Protein AF-A0AAV5VQM3-F1 (afdb_monomer_lite)

pLDDT: mean 81.21, std 17.83, range [34.56, 97.38]

Foldseek 3Di:
DQLAPDDDDDDDQPFPDDPVLNVLQVVCVLVVDDFQFPVNPLPPPQDDPRHGPGSNVSNVSCVVRQRDDPDDNPPPPDPPVPVVVPPPPDDDDPDDDDDPPPPDQTLVNLLVVLVVVLVVVLVVQLVVLCVVVVPWDWDDDDPDTDTDDDPVCPVVSVVSNVVSVVVSCCRSCVVVVVD

Structure (mmCIF, N/CA/C/O backbone):
data_AF-A0AAV5VQM3-F1
#
_entry.id   AF-A0AAV5VQM3-F1
#
loop_
_atom_site.group_PDB
_atom_site.id
_atom_site.type_symbol
_atom_site.label_atom_id
_atom_site.label_alt_id
_atom_site.label_comp_id
_atom_site.label_asym_id
_atom_site.label_entity_id
_atom_site.label_seq_id
_atom_site.pdbx_PDB_ins_code
_atom_site.Cartn_x
_atom_site.Cartn_y
_atom_site.Cartn_z
_atom_site.occupancy
_atom_site.B_iso_or_equiv
_atom_site.auth_seq_id
_atom_site.auth_comp_id
_atom_site.auth_asym_id
_atom_site.auth_atom_id
_atom_site.pdbx_PDB_model_num
ATOM 1 N N . CYS A 1 1 ? 3.245 3.510 22.293 1.00 89.50 1 CYS A N 1
ATOM 2 C CA . CYS A 1 1 ? 2.036 2.658 22.160 1.00 89.50 1 CYS A CA 1
ATOM 3 C C . CYS A 1 1 ? 0.939 3.438 21.445 1.00 89.50 1 CYS A C 1
ATOM 5 O O . CYS A 1 1 ? 0.428 4.386 22.026 1.00 89.50 1 CYS A O 1
ATOM 7 N N . LEU A 1 2 ? 0.522 3.025 20.248 1.00 90.88 2 LEU A N 1
ATOM 8 C CA . LEU A 1 2 ? -0.464 3.742 19.422 1.00 90.88 2 LEU A CA 1
ATOM 9 C C . LEU A 1 2 ? -1.860 3.855 20.066 1.00 90.88 2 LEU A C 1
ATOM 11 O O . LEU A 1 2 ? -2.647 4.738 19.737 1.00 90.88 2 LEU A O 1
ATOM 15 N N . VAL A 1 3 ? -2.182 2.991 21.034 1.00 90.38 3 VAL A N 1
ATOM 16 C CA . VAL A 1 3 ? -3.479 3.028 21.731 1.00 90.38 3 VAL A CA 1
ATOM 17 C C . VAL A 1 3 ? -3.446 3.981 22.932 1.00 90.38 3 VAL A C 1
ATOM 19 O O . VAL A 1 3 ? -4.371 4.769 23.120 1.00 90.38 3 VAL A O 1
ATOM 22 N N . CYS A 1 4 ? -2.405 3.903 23.767 1.00 88.19 4 CYS A N 1
ATOM 23 C CA . CYS A 1 4 ? -2.372 4.532 25.098 1.00 88.19 4 CYS A CA 1
ATOM 24 C C . CYS A 1 4 ? -1.208 5.491 25.340 1.00 88.19 4 CYS A C 1
ATOM 26 O O . CYS A 1 4 ? -1.007 5.913 26.470 1.0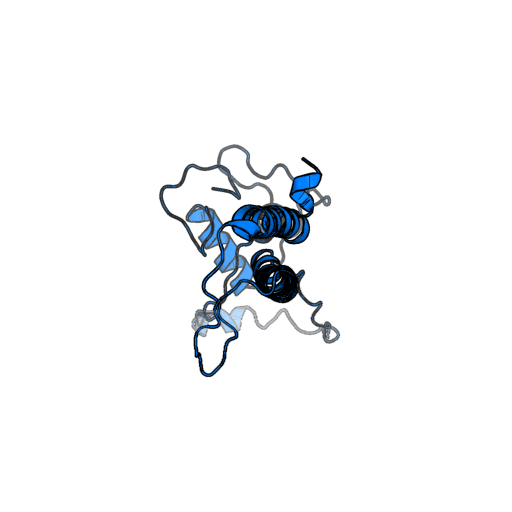0 88.19 4 CYS A O 1
ATOM 28 N N . SER A 1 5 ? -0.398 5.753 24.319 1.00 88.25 5 SER A N 1
ATOM 29 C CA . SER A 1 5 ? 0.763 6.649 24.354 1.00 88.25 5 SER A CA 1
ATOM 30 C C . SER A 1 5 ? 1.883 6.272 25.335 1.00 88.25 5 SER A C 1
ATOM 32 O O . SER A 1 5 ? 2.929 6.902 25.317 1.00 88.25 5 SER A O 1
ATOM 34 N N . THR A 1 6 ? 1.745 5.199 26.124 1.00 87.50 6 THR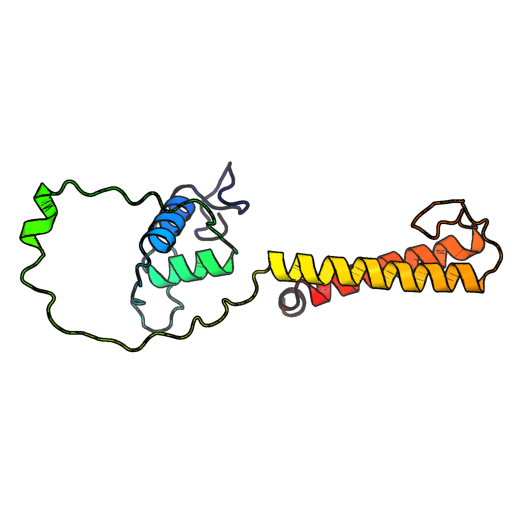 A N 1
ATOM 35 C CA . THR A 1 6 ? 2.836 4.668 26.960 1.00 87.50 6 THR A CA 1
ATOM 36 C C . THR A 1 6 ? 4.054 4.312 26.092 1.00 87.50 6 THR A C 1
ATOM 38 O O . THR A 1 6 ? 3.855 3.700 25.027 1.00 87.50 6 THR A O 1
ATOM 41 N N . PRO A 1 7 ? 5.285 4.646 26.527 1.00 90.06 7 PRO A N 1
ATOM 42 C CA . PRO A 1 7 ? 6.508 4.244 25.838 1.00 90.06 7 PRO A CA 1
ATOM 43 C C . PRO A 1 7 ? 6.601 2.717 25.743 1.00 90.06 7 PRO A C 1
ATOM 45 O O . PRO A 1 7 ? 6.111 1.989 26.610 1.00 90.06 7 PRO A O 1
ATOM 48 N N . ILE A 1 8 ? 7.170 2.225 24.646 1.00 91.94 8 ILE A N 1
ATOM 49 C CA . ILE A 1 8 ? 7.320 0.794 24.369 1.00 91.94 8 ILE A CA 1
ATOM 50 C C . ILE A 1 8 ? 8.713 0.521 23.813 1.00 91.94 8 ILE A C 1
ATOM 52 O O . ILE A 1 8 ? 9.275 1.359 23.120 1.00 91.94 8 ILE A O 1
ATOM 56 N N . THR A 1 9 ? 9.230 -0.668 24.101 1.00 90.31 9 THR A N 1
ATOM 57 C CA . THR A 1 9 ? 10.484 -1.200 23.543 1.00 90.31 9 THR A CA 1
ATOM 58 C C . THR A 1 9 ? 10.246 -2.397 22.624 1.00 90.31 9 THR A C 1
ATOM 60 O O . THR A 1 9 ? 11.146 -2.831 21.919 1.00 90.31 9 THR A O 1
ATOM 63 N N . THR A 1 10 ? 9.035 -2.961 22.648 1.00 91.50 10 THR A N 1
ATOM 64 C CA . THR A 1 10 ? 8.650 -4.159 21.896 1.00 91.50 10 THR A CA 1
ATOM 65 C C . THR A 1 10 ? 7.264 -3.982 21.292 1.00 91.50 10 THR A C 1
ATOM 67 O O . THR A 1 10 ? 6.401 -3.309 21.867 1.00 91.50 10 THR A O 1
ATOM 70 N N . THR A 1 11 ? 7.053 -4.601 20.132 1.00 90.50 11 THR A N 1
ATOM 71 C CA . THR A 1 11 ? 5.786 -4.573 19.397 1.00 90.50 11 THR A CA 1
ATOM 72 C C . THR A 1 11 ? 4.947 -5.818 19.698 1.00 90.50 11 THR A C 1
ATOM 74 O O . THR A 1 11 ? 5.448 -6.865 20.123 1.00 90.50 11 THR A O 1
ATOM 77 N N . HIS A 1 12 ? 3.630 -5.719 19.509 1.00 90.44 12 HIS A N 1
ATOM 78 C CA . HIS A 1 12 ? 2.701 -6.828 19.720 1.00 90.44 12 HIS A CA 1
ATOM 79 C C . HIS A 1 12 ? 1.656 -6.869 18.607 1.00 90.44 12 HIS A C 1
ATOM 81 O O . HIS A 1 12 ? 1.062 -5.847 18.275 1.00 90.44 12 HIS A O 1
ATOM 87 N N . PHE A 1 13 ? 1.400 -8.069 18.074 1.00 87.44 13 PHE A N 1
ATOM 88 C CA . PHE A 1 13 ? 0.514 -8.280 16.917 1.00 87.44 13 PHE A CA 1
ATOM 89 C C . PHE A 1 13 ? 0.920 -7.449 15.689 1.00 87.44 13 PHE A C 1
ATOM 91 O O . PHE A 1 13 ? 0.063 -6.927 14.990 1.00 87.44 13 PHE A O 1
ATOM 98 N N . GLY A 1 14 ? 2.229 -7.278 15.468 1.00 85.56 14 GLY A N 1
ATOM 99 C CA . GLY A 1 14 ? 2.757 -6.483 14.354 1.00 85.56 14 GLY A CA 1
ATOM 100 C C . GLY A 1 14 ? 2.565 -4.970 14.493 1.00 85.56 14 GLY A C 1
ATOM 101 O O . GLY A 1 14 ? 2.969 -4.241 13.600 1.00 85.56 14 GLY A O 1
ATOM 102 N N . MET A 1 15 ? 1.991 -4.494 15.604 1.00 90.88 15 MET A N 1
ATOM 103 C CA . MET A 1 15 ? 1.719 -3.077 15.840 1.00 90.88 15 MET A CA 1
ATOM 104 C C . MET A 1 15 ? 2.434 -2.570 17.096 1.00 90.88 15 MET A C 1
ATOM 106 O O . MET A 1 15 ? 2.609 -3.301 18.081 1.00 90.88 15 MET A O 1
ATOM 110 N N . ASP A 1 16 ? 2.760 -1.278 17.098 1.00 93.56 16 ASP A N 1
ATOM 111 C CA . ASP A 1 16 ? 3.385 -0.551 18.207 1.00 93.56 16 ASP A CA 1
ATOM 112 C C . ASP A 1 16 ? 2.442 -0.404 19.409 1.00 93.56 16 ASP A C 1
ATOM 114 O O . ASP A 1 16 ? 1.917 0.668 19.732 1.00 93.56 16 ASP A O 1
ATOM 118 N N . THR A 1 17 ? 2.210 -1.502 20.125 1.00 92.44 17 THR A N 1
ATOM 119 C CA . THR A 1 17 ? 1.320 -1.549 21.284 1.00 92.44 17 THR A CA 1
ATOM 120 C C . THR A 1 17 ? 1.988 -2.117 22.519 1.00 92.44 17 THR A C 1
ATOM 122 O O . THR A 1 17 ? 2.754 -3.067 22.461 1.00 92.44 17 THR A O 1
ATOM 125 N N . CYS A 1 18 ? 1.668 -1.539 23.679 1.00 92.88 18 CYS A N 1
ATOM 126 C CA . CYS A 1 18 ? 2.183 -2.026 24.952 1.00 92.88 18 CYS A CA 1
ATOM 127 C C . CYS A 1 18 ? 1.512 -3.346 25.356 1.00 92.88 18 CYS A C 1
ATOM 129 O O . CYS A 1 18 ? 0.363 -3.628 24.986 1.00 92.88 18 CYS A O 1
ATOM 131 N N . ARG A 1 19 ? 2.183 -4.108 26.227 1.00 92.81 19 ARG A N 1
ATOM 132 C CA . ARG A 1 19 ? 1.704 -5.394 26.765 1.00 92.81 19 ARG A CA 1
ATOM 133 C C . ARG A 1 19 ? 0.295 -5.334 27.360 1.00 92.81 19 ARG A C 1
ATOM 135 O O . ARG A 1 19 ? -0.479 -6.290 27.260 1.00 92.81 19 ARG A O 1
ATOM 142 N N . ALA A 1 20 ? -0.069 -4.209 27.975 1.00 91.88 20 ALA A N 1
ATOM 143 C CA . ALA A 1 20 ? -1.393 -4.026 28.557 1.00 91.88 20 ALA A CA 1
ATOM 144 C C . ALA A 1 20 ? -2.490 -3.916 27.485 1.00 91.88 20 ALA A C 1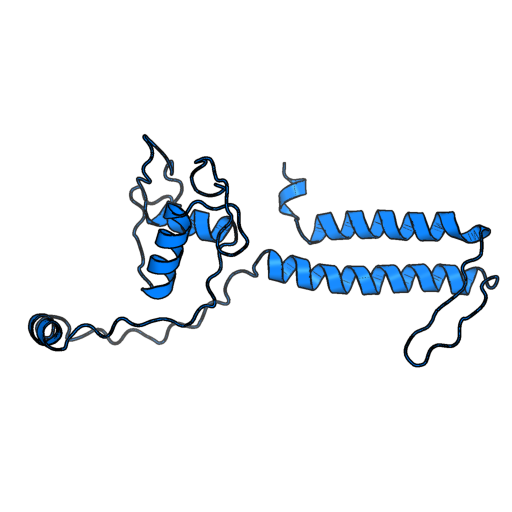
ATOM 146 O O . ALA A 1 20 ? -3.568 -4.493 27.649 1.00 91.88 20 ALA A O 1
ATOM 147 N N . CYS A 1 21 ? -2.234 -3.186 26.394 1.00 92.06 21 CYS A N 1
ATOM 148 C CA . CYS A 1 21 ? -3.185 -3.023 25.294 1.00 92.06 21 CYS A CA 1
ATOM 149 C C . CYS A 1 21 ? -3.309 -4.302 24.466 1.00 92.06 21 CYS A C 1
ATOM 151 O O . CYS A 1 21 ? -4.434 -4.718 24.196 1.00 92.06 21 CYS A O 1
ATOM 153 N N . SER A 1 22 ? -2.199 -4.986 24.182 1.00 92.75 22 SER A N 1
ATOM 154 C CA . SER A 1 22 ? -2.222 -6.281 23.493 1.00 92.75 22 SER A CA 1
ATOM 155 C C . SER A 1 22 ? -3.008 -7.335 24.290 1.00 92.75 22 SER A C 1
ATOM 157 O O . SER A 1 22 ? -3.920 -7.982 23.772 1.00 92.75 22 SER A O 1
ATOM 159 N N . SER A 1 23 ? -2.761 -7.437 25.599 1.00 93.00 23 SER A N 1
ATOM 160 C CA . SER A 1 23 ? -3.483 -8.364 26.484 1.00 93.00 23 SER A CA 1
ATOM 161 C C . SER A 1 23 ? -4.966 -8.013 26.641 1.00 93.00 23 SER A C 1
ATOM 163 O O . SER A 1 23 ? -5.809 -8.896 26.828 1.00 93.00 23 SER A O 1
ATOM 165 N N . PHE A 1 24 ? -5.313 -6.724 26.625 1.00 93.50 24 PHE A N 1
ATOM 166 C CA . PHE A 1 24 ? -6.704 -6.270 26.629 1.00 93.50 24 PHE A CA 1
ATOM 167 C C . PHE A 1 24 ? -7.420 -6.633 25.321 1.00 93.50 24 PHE A C 1
ATOM 169 O O . PHE A 1 24 ? -8.520 -7.190 25.368 1.00 93.50 24 PHE A O 1
ATOM 176 N N . PHE A 1 25 ? -6.785 -6.363 24.178 1.00 93.50 25 PHE A N 1
ATOM 177 C CA . PHE A 1 25 ? -7.324 -6.655 22.855 1.00 93.50 25 PHE A CA 1
ATOM 178 C C . PHE A 1 25 ? -7.579 -8.151 22.680 1.00 93.50 25 PHE A C 1
ATOM 180 O O . PHE A 1 25 ? -8.720 -8.541 22.441 1.00 93.50 25 PHE A O 1
ATOM 187 N N . LYS A 1 26 ? -6.563 -8.990 22.936 1.00 92.12 26 LYS A N 1
ATOM 188 C CA . LYS A 1 26 ? -6.675 -10.454 22.862 1.00 92.12 26 LYS A CA 1
ATOM 189 C C . LYS A 1 26 ? -7.854 -10.965 23.684 1.00 92.12 26 LYS A C 1
ATOM 191 O O . LYS A 1 26 ? -8.720 -11.642 23.152 1.00 92.12 26 LYS A O 1
ATOM 196 N N . ARG A 1 27 ? -7.952 -10.583 24.965 1.00 91.19 27 ARG A N 1
ATOM 197 C CA . ARG A 1 27 ? -9.071 -11.004 25.831 1.00 91.19 27 ARG A CA 1
ATOM 198 C C . ARG A 1 27 ? -10.427 -10.585 25.274 1.00 91.19 27 ARG A C 1
ATOM 200 O O . ARG A 1 27 ? -11.358 -11.384 25.317 1.00 91.19 27 ARG A O 1
ATOM 207 N N . THR A 1 28 ? -10.547 -9.361 24.771 1.00 92.12 28 THR A N 1
ATOM 208 C CA . THR A 1 28 ? -11.813 -8.836 24.240 1.00 92.12 28 THR A CA 1
ATOM 209 C C . THR A 1 28 ? -12.223 -9.561 22.959 1.00 92.12 28 THR A C 1
ATOM 211 O O . THR A 1 28 ? -13.361 -10.011 22.873 1.00 92.12 28 THR A O 1
ATOM 214 N N . ARG A 1 29 ? -11.283 -9.778 22.028 1.00 89.81 29 ARG A N 1
ATOM 215 C CA . ARG A 1 29 ? -11.500 -10.550 20.793 1.00 89.81 29 ARG A CA 1
ATOM 216 C C . ARG A 1 29 ? -11.856 -12.007 21.083 1.00 89.81 29 ARG A C 1
ATOM 218 O O . ARG A 1 29 ? -12.856 -12.491 20.575 1.00 89.81 29 ARG A O 1
ATOM 225 N N . THR A 1 30 ? -11.084 -12.682 21.937 1.00 86.31 30 THR A N 1
ATOM 226 C CA . THR A 1 30 ? -11.318 -14.084 22.319 1.00 86.31 30 THR A CA 1
ATOM 227 C C . THR A 1 30 ? -12.661 -14.258 23.022 1.00 86.31 30 THR A C 1
ATOM 229 O O . THR A 1 30 ? -13.357 -15.225 22.771 1.00 86.31 30 THR A O 1
ATOM 232 N N . THR A 1 31 ? -13.050 -13.354 23.922 1.00 85.81 31 THR A N 1
ATOM 233 C CA . THR A 1 31 ? -14.305 -13.524 24.678 1.00 85.81 31 THR A CA 1
ATOM 234 C C . THR A 1 31 ? -15.542 -12.992 23.959 1.00 85.81 31 THR A C 1
ATOM 236 O O . THR A 1 31 ? -16.639 -13.209 24.462 1.00 85.81 31 THR A O 1
ATOM 239 N N . GLY A 1 32 ? -15.389 -12.263 22.848 1.00 84.12 32 GLY A N 1
ATOM 240 C CA . GLY A 1 32 ? -16.502 -11.587 22.173 1.00 84.12 32 GLY A CA 1
ATOM 241 C C . GLY A 1 32 ? -17.211 -10.546 23.049 1.00 84.12 32 GLY A C 1
ATOM 242 O O . GLY A 1 32 ? -18.371 -10.222 22.814 1.00 84.12 32 GLY A O 1
ATOM 243 N N . ARG A 1 33 ? -16.553 -10.038 24.102 1.00 85.69 33 ARG A N 1
ATOM 244 C CA . ARG A 1 33 ? -17.190 -9.127 25.062 1.00 85.69 33 ARG A CA 1
ATOM 2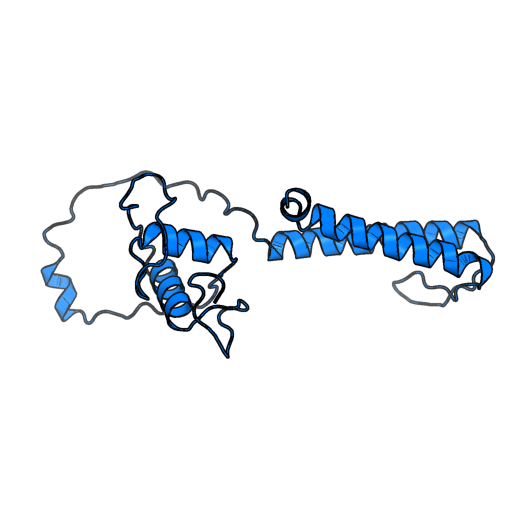45 C C . ARG A 1 33 ? -17.504 -7.784 24.419 1.00 85.69 33 ARG A C 1
ATOM 247 O O . ARG A 1 33 ? -16.600 -7.064 23.998 1.00 85.69 33 ARG A O 1
ATOM 254 N N . HIS A 1 34 ? -18.774 -7.403 24.465 1.00 87.81 34 HIS A N 1
ATOM 255 C CA . HIS A 1 34 ? -19.218 -6.060 24.126 1.00 87.81 34 HIS A CA 1
ATOM 256 C C . HIS A 1 34 ? -19.178 -5.163 25.363 1.00 87.81 34 HIS A C 1
ATOM 258 O O . HIS A 1 34 ? -19.771 -5.472 26.394 1.00 87.81 34 HIS A O 1
ATOM 264 N N . TYR A 1 35 ? -18.462 -4.044 25.263 1.00 89.44 35 TYR A N 1
ATOM 265 C CA . TYR A 1 35 ? -18.454 -3.021 26.304 1.00 89.44 35 TYR A CA 1
ATOM 266 C C . TYR A 1 35 ? -19.384 -1.871 25.900 1.00 89.44 35 TYR A C 1
ATOM 268 O O . TYR A 1 35 ? -19.261 -1.385 24.768 1.00 89.44 35 TYR A O 1
ATOM 276 N N . PRO A 1 36 ? -20.275 -1.404 26.791 1.00 87.56 36 PRO A N 1
ATOM 277 C CA . PRO A 1 36 ? -20.976 -0.146 26.583 1.00 87.56 36 PRO A CA 1
ATOM 278 C C . PRO A 1 36 ? -19.991 1.026 26.693 1.00 87.56 36 PRO A C 1
ATOM 280 O O . PRO A 1 36 ? -19.013 0.977 27.449 1.00 87.56 36 PRO A O 1
ATOM 283 N N . CYS A 1 37 ? -20.227 2.074 25.904 1.00 88.06 37 CYS A N 1
ATOM 284 C CA . CYS A 1 37 ? -19.510 3.333 26.066 1.00 88.06 37 CYS A CA 1
ATOM 285 C C . CYS A 1 37 ? -20.051 4.058 27.304 1.00 88.06 37 CYS A C 1
ATOM 287 O O . CYS A 1 37 ? -21.261 4.110 27.487 1.00 88.06 37 CYS A O 1
ATOM 289 N N . ARG A 1 38 ? -19.173 4.624 28.141 1.00 79.75 38 ARG A N 1
ATOM 290 C CA . ARG A 1 38 ? -19.603 5.344 29.353 1.00 79.75 38 ARG A CA 1
ATOM 291 C C . ARG A 1 38 ? -20.323 6.660 29.054 1.00 79.75 38 ARG A C 1
ATOM 293 O O . ARG A 1 38 ? -21.202 7.024 29.813 1.00 79.75 38 ARG A O 1
ATOM 300 N N . GLN A 1 39 ? -19.933 7.352 27.983 1.00 79.56 39 GLN A N 1
ATOM 301 C CA . GLN A 1 39 ? -20.510 8.644 27.583 1.00 79.56 39 GLN A CA 1
ATOM 302 C C . GLN A 1 39 ? -21.499 8.527 26.413 1.00 79.56 39 GLN A C 1
ATOM 304 O O . GLN A 1 39 ? -22.012 9.532 25.964 1.00 79.56 39 GLN A O 1
ATOM 309 N N . GLY A 1 40 ? -21.750 7.325 25.883 1.00 77.94 40 GLY A N 1
ATOM 310 C CA . GLY A 1 40 ? -22.625 7.131 24.715 1.00 77.94 40 GLY A CA 1
ATOM 311 C C . GLY A 1 40 ? -21.963 7.440 23.365 1.00 77.94 40 GLY A C 1
ATOM 312 O O . GLY A 1 40 ? -22.050 6.616 22.456 1.00 77.94 40 GLY A O 1
ATOM 313 N N . ASP A 1 41 ? -21.177 8.513 23.272 1.00 80.75 41 ASP A N 1
ATOM 314 C CA . ASP A 1 41 ? -20.719 9.082 21.987 1.00 80.75 41 ASP A CA 1
ATOM 315 C C . ASP A 1 41 ? -19.496 8.394 21.365 1.00 80.75 41 ASP A C 1
ATOM 317 O O . ASP A 1 41 ? -18.999 8.784 20.314 1.00 80.75 41 ASP A O 1
ATOM 321 N N . ARG A 1 42 ? -18.960 7.355 22.019 1.00 80.62 42 ARG A N 1
ATOM 322 C CA . ARG A 1 42 ? -17.752 6.611 21.593 1.00 80.62 42 ARG A CA 1
ATOM 323 C C . ARG A 1 42 ? -16.473 7.454 21.457 1.00 80.62 42 ARG A C 1
ATOM 325 O O . ARG A 1 42 ? -15.450 6.906 21.056 1.00 80.62 42 ARG A O 1
ATOM 332 N N . GLN A 1 43 ? -16.479 8.703 21.910 1.00 78.62 43 GLN A N 1
ATOM 333 C CA . GLN A 1 43 ? -15.336 9.623 21.877 1.00 78.62 43 GLN A CA 1
ATOM 334 C C . GLN A 1 43 ? -14.737 9.905 23.267 1.00 78.62 43 GLN A C 1
ATOM 336 O O . GLN A 1 43 ? -14.126 10.945 23.494 1.00 78.62 43 GLN A O 1
ATOM 341 N N . CYS A 1 44 ? -14.882 8.982 24.227 1.00 80.81 44 CYS A N 1
ATOM 342 C CA . CYS A 1 44 ? -14.330 9.193 25.566 1.00 80.81 44 CYS A CA 1
ATOM 343 C C . CYS A 1 44 ? -12.826 9.467 25.519 1.00 80.81 44 CYS A C 1
ATOM 345 O O . CYS A 1 44 ? -12.086 8.689 24.912 1.00 80.81 44 CYS A O 1
ATOM 347 N N . VAL A 1 45 ? -12.367 10.481 26.262 1.00 70.75 45 VAL A N 1
ATOM 348 C CA . VAL A 1 45 ? -10.938 10.746 26.483 1.00 70.75 45 VAL A CA 1
ATOM 349 C C . VAL A 1 45 ? -10.298 9.480 27.048 1.00 70.75 45 VAL A C 1
ATOM 351 O O . VAL A 1 45 ? -10.552 9.056 28.178 1.00 70.75 45 VAL A O 1
ATOM 354 N N . THR A 1 46 ? -9.547 8.795 26.188 1.00 67.56 46 THR A N 1
ATOM 355 C CA . THR A 1 46 ? -9.235 7.382 26.414 1.00 67.56 46 THR A CA 1
ATOM 356 C C . THR A 1 46 ? -8.203 7.148 27.509 1.00 67.56 46 THR A C 1
ATOM 358 O O . THR A 1 46 ? -8.149 6.038 28.026 1.00 67.56 46 THR A O 1
ATOM 361 N N . PHE A 1 47 ? -7.417 8.153 27.896 1.00 66.94 47 PHE A N 1
ATOM 362 C CA . PHE A 1 47 ? -6.281 7.982 28.795 1.00 66.94 47 PHE A CA 1
ATOM 363 C C . PHE A 1 47 ? -6.183 9.165 29.767 1.00 66.94 47 PHE A C 1
ATOM 365 O O . PHE A 1 47 ? -5.868 10.276 29.357 1.00 66.94 47 PHE A O 1
ATOM 372 N N . LYS A 1 48 ? -6.479 8.915 31.046 1.00 61.91 48 LYS A N 1
ATOM 373 C CA . LYS A 1 48 ? -6.183 9.802 32.184 1.00 61.91 48 LYS A CA 1
ATOM 374 C C . LYS A 1 48 ? -5.444 8.969 33.231 1.00 61.91 48 LYS A C 1
ATOM 376 O O . LYS A 1 48 ? -5.798 7.805 33.431 1.00 61.91 48 LYS A O 1
ATOM 381 N N . ASP A 1 49 ? -4.400 9.525 33.837 1.00 63.84 49 ASP A N 1
ATOM 382 C CA . ASP A 1 49 ? -3.668 8.931 34.971 1.00 63.84 49 ASP A CA 1
ATOM 383 C C . ASP A 1 49 ? -3.228 7.469 34.757 1.00 63.84 49 ASP A C 1
ATOM 385 O O . ASP A 1 49 ? -3.366 6.602 35.623 1.00 63.84 49 ASP A O 1
ATOM 389 N N . GLY A 1 50 ? -2.758 7.140 33.549 1.00 60.53 50 GLY A N 1
ATOM 390 C CA . GLY A 1 50 ? -2.280 5.790 33.237 1.00 60.53 50 GLY A CA 1
ATOM 391 C C . GLY A 1 50 ? -3.377 4.734 33.045 1.00 60.53 50 GLY A C 1
ATOM 392 O O . GLY A 1 50 ? -3.063 3.553 32.863 1.00 60.53 50 GLY A O 1
ATOM 393 N N . LYS A 1 51 ? -4.667 5.107 33.069 1.00 63.31 51 LYS A N 1
ATOM 394 C CA . LYS A 1 51 ? -5.795 4.168 32.977 1.00 63.31 51 LYS A CA 1
ATOM 395 C C . LYS A 1 51 ? -6.777 4.545 31.871 1.00 63.31 51 LYS A C 1
ATOM 397 O O . LYS A 1 51 ? -7.116 5.701 31.639 1.00 63.31 51 LYS A O 1
ATOM 402 N N . PHE A 1 52 ? -7.291 3.509 31.207 1.00 68.44 52 PHE A N 1
ATOM 403 C CA . PHE A 1 52 ? -8.413 3.670 30.289 1.00 68.44 52 PHE A CA 1
ATOM 404 C C . PHE A 1 52 ? -9.725 3.732 31.051 1.00 68.44 52 PHE A C 1
ATOM 406 O O . PHE A 1 52 ? -10.134 2.739 31.659 1.00 68.44 52 PHE A O 1
ATOM 413 N N . MET A 1 53 ? -10.419 4.860 30.935 1.00 77.19 53 MET A N 1
ATOM 414 C CA . MET A 1 53 ? -11.729 5.049 31.555 1.00 77.19 53 MET A CA 1
ATOM 415 C C . MET A 1 53 ? -12.834 4.301 30.804 1.00 77.19 53 MET A C 1
ATOM 417 O O . MET A 1 53 ? -13.739 3.748 31.421 1.00 77.19 53 MET A O 1
ATOM 421 N N . CYS A 1 54 ? -12.746 4.201 29.476 1.00 88.50 54 CYS A N 1
ATOM 422 C CA . CYS A 1 54 ? -13.764 3.542 28.662 1.00 88.50 54 CYS A CA 1
ATOM 423 C C . CYS A 1 54 ? -13.201 2.306 27.949 1.00 88.50 54 CYS A C 1
ATOM 425 O O . CYS A 1 54 ? -12.382 2.413 27.035 1.00 88.50 54 CYS A O 1
ATOM 427 N N . ARG A 1 55 ? -13.673 1.111 28.340 1.00 90.38 55 ARG A N 1
ATOM 428 C CA . ARG A 1 55 ? -13.275 -0.155 27.694 1.00 90.38 55 ARG A CA 1
ATOM 429 C C . ARG A 1 55 ? -13.734 -0.227 26.240 1.00 90.38 55 ARG A C 1
ATOM 431 O O . ARG A 1 55 ? -13.025 -0.811 25.428 1.00 90.38 55 ARG A O 1
ATOM 438 N N . ARG A 1 56 ? -14.879 0.383 25.911 1.00 91.50 56 ARG A N 1
ATOM 439 C CA . ARG A 1 56 ? -15.378 0.435 24.535 1.00 91.50 56 ARG A CA 1
ATOM 440 C C . ARG A 1 56 ? -14.449 1.246 23.639 1.00 91.50 56 ARG A C 1
ATOM 442 O O . ARG A 1 56 ? -13.884 0.681 22.715 1.00 91.50 56 ARG A O 1
ATOM 449 N N . CYS A 1 57 ? -14.190 2.503 23.993 1.00 89.56 57 CYS A N 1
ATOM 450 C CA . CYS A 1 57 ? -13.293 3.375 23.231 1.00 89.56 57 CYS A CA 1
ATOM 451 C C . CYS A 1 57 ? -11.861 2.825 23.169 1.00 89.56 57 CYS A C 1
ATOM 453 O O . CYS A 1 57 ? -11.206 2.938 22.140 1.00 89.56 57 CYS A O 1
ATOM 455 N N . ARG A 1 58 ? -11.379 2.158 24.232 1.00 92.06 58 ARG A N 1
ATOM 456 C CA . ARG A 1 58 ? -10.094 1.443 24.186 1.00 92.06 58 ARG A CA 1
ATOM 457 C C . ARG A 1 58 ? -10.081 0.363 23.106 1.00 92.06 58 ARG A C 1
ATOM 459 O O . ARG A 1 58 ? -9.098 0.248 22.385 1.00 92.06 58 ARG A O 1
ATOM 466 N N . PHE A 1 59 ? -11.135 -0.450 23.032 1.00 92.06 59 PHE A N 1
ATOM 467 C CA . PHE A 1 59 ? -11.227 -1.529 22.052 1.00 92.06 59 PHE A CA 1
ATOM 468 C C . PHE A 1 59 ? -11.393 -0.993 20.632 1.00 92.06 59 PHE A C 1
ATOM 470 O O . PHE A 1 59 ? -10.685 -1.448 19.740 1.00 92.06 59 PHE A O 1
ATOM 477 N N . ASP A 1 60 ? -12.240 0.017 20.447 1.00 91.00 60 ASP A N 1
ATOM 478 C CA . ASP A 1 60 ? -12.417 0.684 19.158 1.00 91.00 60 ASP A CA 1
ATOM 479 C C . ASP A 1 60 ? -11.086 1.297 18.681 1.00 91.00 60 ASP A C 1
ATOM 481 O O . ASP A 1 60 ? -10.708 1.120 17.528 1.00 91.00 60 ASP A O 1
ATOM 485 N N . LYS A 1 61 ? -10.294 1.896 19.583 1.00 91.00 61 LYS A N 1
ATOM 486 C CA . LYS A 1 61 ? -8.950 2.394 19.258 1.00 91.00 61 LYS A CA 1
ATOM 487 C C . LYS A 1 61 ? -7.962 1.274 18.924 1.00 91.00 61 LYS A C 1
ATOM 489 O O . LYS A 1 61 ? -7.155 1.449 18.023 1.00 91.00 61 LYS A O 1
ATOM 494 N N . CYS A 1 62 ? -8.025 0.119 19.598 1.00 91.81 62 CYS A N 1
ATOM 495 C CA . CYS A 1 62 ? -7.235 -1.055 19.201 1.00 91.81 62 CYS A CA 1
ATOM 496 C C . CYS A 1 62 ? -7.553 -1.493 17.763 1.00 91.81 62 CYS A C 1
ATOM 498 O O . CYS A 1 62 ? -6.633 -1.800 17.013 1.00 91.81 62 CYS A O 1
ATOM 500 N N . LEU A 1 63 ? -8.833 -1.504 17.379 1.00 91.75 63 LEU A N 1
ATOM 501 C CA . LEU A 1 63 ? -9.247 -1.828 16.011 1.00 91.75 63 LEU A CA 1
ATOM 502 C C . LEU A 1 63 ? -8.791 -0.758 15.011 1.00 91.75 63 LEU A C 1
ATOM 504 O O . LEU A 1 63 ? -8.300 -1.104 13.943 1.00 91.75 63 LEU A O 1
ATOM 508 N N . ALA A 1 64 ? -8.907 0.523 15.370 1.00 90.19 64 ALA A N 1
ATOM 509 C CA . ALA A 1 64 ? -8.510 1.641 14.516 1.00 90.19 64 ALA A CA 1
ATOM 510 C C . ALA A 1 64 ? -7.010 1.631 14.187 1.00 90.19 64 ALA A C 1
ATOM 512 O O . ALA A 1 64 ? -6.632 1.909 13.056 1.00 90.19 64 ALA A O 1
ATOM 513 N N . VAL A 1 65 ? -6.159 1.249 15.147 1.00 89.00 65 VAL A N 1
ATOM 514 C CA . VAL A 1 65 ? -4.714 1.089 14.905 1.00 89.00 65 VAL A CA 1
ATOM 515 C C . VAL A 1 65 ? -4.362 -0.249 14.243 1.00 89.00 65 VAL A C 1
ATOM 517 O O . VAL A 1 65 ? -3.190 -0.580 14.154 1.00 89.00 65 VAL A O 1
ATOM 520 N N . GLY A 1 66 ? -5.344 -1.053 13.829 1.00 88.12 66 GLY A N 1
ATOM 521 C CA . GLY A 1 66 ? -5.102 -2.275 13.063 1.00 88.12 66 GLY A CA 1
ATOM 522 C C . GLY A 1 66 ? -4.667 -3.494 13.876 1.00 88.12 66 GLY A C 1
ATOM 523 O O . GLY A 1 66 ? -4.049 -4.391 13.312 1.00 88.12 66 GLY A O 1
ATOM 524 N N . LEU A 1 67 ? -4.974 -3.578 15.180 1.00 89.12 67 LEU A N 1
ATOM 525 C CA . LEU A 1 67 ? -4.716 -4.825 15.911 1.00 89.12 67 LEU A CA 1
ATOM 526 C C . LEU A 1 67 ? -5.593 -5.951 15.360 1.00 89.12 67 LEU A C 1
ATOM 528 O O . LEU A 1 67 ? -6.820 -5.844 15.328 1.00 89.12 67 LEU A O 1
ATOM 532 N N . GLU A 1 68 ? -4.953 -7.069 15.036 1.00 86.00 68 GLU A N 1
ATOM 533 C CA . GLU A 1 68 ? -5.599 -8.296 14.586 1.00 86.00 68 GLU A CA 1
ATOM 534 C C . GLU A 1 68 ? -5.147 -9.487 15.443 1.00 86.00 68 GLU A C 1
ATOM 536 O O . GLU A 1 68 ? -4.059 -9.502 16.022 1.00 86.00 68 GLU A O 1
ATOM 541 N N . TYR A 1 69 ? -6.032 -10.471 15.614 1.00 82.19 69 TYR A N 1
ATOM 542 C CA . TYR A 1 69 ? -5.730 -11.692 16.356 1.00 82.19 69 TYR A CA 1
ATOM 543 C C . TYR A 1 69 ? -6.329 -12.894 15.632 1.00 82.19 69 TYR A C 1
ATOM 545 O O . TYR A 1 69 ? -7.507 -13.199 15.821 1.00 82.19 69 TYR A O 1
ATOM 553 N N . ASP A 1 70 ? -5.478 -13.580 14.870 1.00 70.00 70 ASP A N 1
ATOM 554 C CA . ASP A 1 70 ? -5.786 -14.827 14.149 1.00 70.00 70 ASP A CA 1
ATOM 555 C C . ASP A 1 70 ? -5.417 -16.092 14.938 1.00 70.00 70 ASP A C 1
ATOM 557 O O . ASP A 1 70 ? -5.535 -17.216 14.456 1.00 70.00 70 ASP A O 1
ATOM 561 N N . GLY A 1 71 ? -4.952 -15.936 16.180 1.00 64.12 71 GLY A N 1
ATOM 562 C CA . GLY A 1 71 ? -4.525 -17.073 16.988 1.00 64.12 71 GLY A CA 1
ATOM 563 C C . GLY A 1 71 ? -5.697 -17.975 17.408 1.00 64.12 71 GLY A C 1
ATOM 564 O O . GLY A 1 71 ? -6.790 -17.472 17.689 1.00 64.12 71 GLY A O 1
ATOM 565 N N . PRO A 1 72 ? -5.471 -19.297 17.554 1.00 57.84 72 PRO A N 1
ATOM 566 C CA . PRO A 1 72 ? -6.505 -20.229 17.980 1.00 57.84 72 PRO A CA 1
ATOM 567 C C . PRO A 1 72 ? -7.073 -19.814 19.339 1.00 57.84 72 PRO A C 1
ATOM 569 O O . PRO A 1 72 ? -6.341 -19.521 20.294 1.00 57.84 72 PRO A O 1
ATOM 572 N N . MET A 1 73 ? -8.402 -19.794 19.428 1.00 54.97 73 MET A N 1
ATOM 573 C CA . MET A 1 73 ? -9.129 -19.482 20.648 1.00 54.97 73 MET A CA 1
ATOM 574 C C . MET A 1 73 ? -8.845 -20.579 21.679 1.00 54.97 73 MET A C 1
ATOM 576 O O . MET A 1 73 ? -9.498 -21.616 21.696 1.00 54.97 73 MET A O 1
ATOM 580 N N . ARG A 1 74 ? -7.851 -20.378 22.556 1.00 50.50 74 ARG A N 1
ATOM 581 C CA . ARG A 1 74 ? -7.655 -21.249 23.724 1.00 50.50 74 ARG A CA 1
ATOM 582 C C . ARG A 1 74 ? -8.820 -21.016 24.682 1.00 50.50 74 ARG A C 1
ATOM 584 O O . ARG A 1 74 ? -8.740 -20.183 25.587 1.00 50.50 74 ARG A O 1
ATOM 591 N N . ILE A 1 75 ? -9.923 -21.727 24.461 1.00 52.69 75 ILE A N 1
ATOM 592 C CA . ILE A 1 75 ? -11.018 -21.822 25.419 1.00 52.69 75 ILE A CA 1
ATOM 593 C C . ILE A 1 75 ? -10.419 -22.493 26.653 1.00 52.69 75 ILE A C 1
ATOM 595 O O . ILE A 1 75 ? -10.129 -23.688 26.653 1.00 52.69 75 ILE A O 1
ATOM 599 N N . ARG A 1 76 ? -10.186 -21.716 27.715 1.00 52.06 76 ARG A N 1
ATOM 600 C CA . ARG A 1 76 ? -9.955 -22.289 29.042 1.00 52.06 76 ARG A CA 1
ATOM 601 C C . ARG A 1 76 ? -11.195 -23.125 29.350 1.00 52.06 76 ARG A C 1
ATOM 603 O O . ARG A 1 76 ? -12.250 -22.545 29.609 1.00 52.06 76 ARG A O 1
ATOM 610 N N . LYS A 1 77 ? -11.078 -24.457 29.298 1.00 42.09 77 LYS A N 1
ATOM 611 C CA . LYS A 1 77 ? -12.075 -25.363 29.874 1.00 42.09 77 LYS A CA 1
ATOM 612 C C . LYS A 1 77 ? -12.201 -24.951 31.341 1.00 42.09 77 LYS A C 1
ATOM 614 O O . LYS A 1 77 ? -11.285 -25.177 32.127 1.00 42.09 77 LYS A O 1
ATOM 619 N N . LYS A 1 78 ? -13.261 -24.217 31.688 1.00 46.91 78 LYS A N 1
ATOM 620 C CA . LYS A 1 78 ? -13.590 -23.979 33.094 1.00 46.91 78 LYS A CA 1
ATOM 621 C C . LYS A 1 78 ? -13.892 -25.357 33.668 1.00 46.91 78 LYS A C 1
ATOM 623 O O . LYS A 1 78 ? -14.653 -26.100 33.052 1.00 46.91 78 LYS A O 1
ATOM 628 N N . SER A 1 79 ? -13.260 -25.710 34.782 1.00 43.28 79 SER A N 1
ATOM 629 C CA . SER A 1 79 ? -13.581 -26.942 35.494 1.00 43.28 79 SER A CA 1
ATOM 630 C C . SER A 1 79 ? -15.095 -27.003 35.723 1.00 43.28 79 SER A C 1
ATOM 632 O O . SER A 1 79 ? -15.735 -26.009 36.081 1.00 43.28 79 SER A O 1
ATOM 634 N N . THR A 1 80 ? -15.673 -28.172 35.461 1.00 51.66 80 THR A N 1
ATOM 635 C CA . THR A 1 80 ? -17.115 -28.472 35.507 1.00 51.66 80 THR A CA 1
ATOM 636 C C . THR A 1 80 ? -17.776 -28.088 36.835 1.00 51.66 80 THR A C 1
ATOM 638 O O . THR A 1 80 ? -18.968 -27.793 36.872 1.00 51.66 80 THR A O 1
ATOM 641 N N . VAL A 1 81 ? -16.985 -27.957 37.901 1.00 54.75 81 VAL A N 1
ATOM 642 C CA . VAL A 1 81 ? -17.411 -27.559 39.250 1.00 54.75 81 VAL A CA 1
ATOM 643 C C . VAL A 1 81 ? -18.064 -26.165 39.298 1.00 54.75 81 VAL A C 1
ATOM 645 O O . VAL A 1 81 ? -18.935 -25.926 40.128 1.00 54.75 81 VAL A O 1
ATOM 648 N N . THR A 1 82 ? -17.712 -25.227 38.406 1.00 48.72 82 THR A N 1
ATOM 649 C CA . THR A 1 82 ? -18.320 -23.874 38.409 1.00 48.72 82 THR A CA 1
ATOM 650 C C . THR A 1 82 ? -19.528 -23.732 37.471 1.00 48.72 82 THR A C 1
ATOM 652 O O . THR A 1 82 ? -20.233 -22.724 37.548 1.00 48.72 82 THR A O 1
ATOM 655 N N . LEU A 1 83 ? -19.781 -24.699 36.577 1.00 52.00 83 LEU A N 1
ATOM 656 C CA . LEU A 1 83 ? -20.842 -24.594 35.564 1.00 52.00 83 LEU A CA 1
ATOM 657 C C . LEU A 1 83 ? -22.244 -24.740 36.174 1.00 52.00 83 LEU A C 1
ATOM 659 O O . LEU A 1 83 ? -23.141 -23.978 35.828 1.00 52.00 83 LEU A O 1
ATOM 663 N N . LEU A 1 84 ? -22.414 -25.645 37.141 1.00 52.66 84 LEU A N 1
ATOM 664 C CA . LEU A 1 84 ? -23.726 -25.968 37.718 1.00 52.66 84 LEU A CA 1
ATOM 665 C C . LEU A 1 84 ? -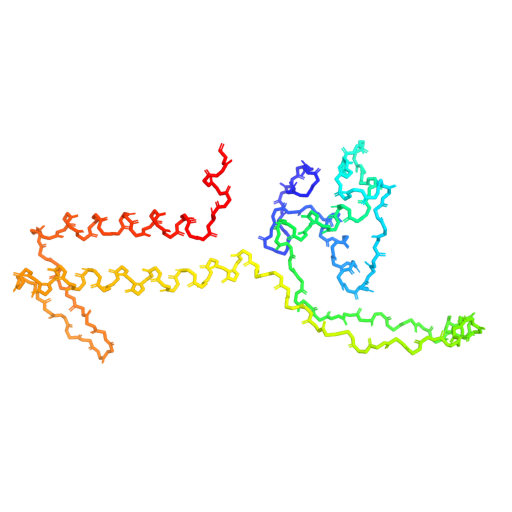24.367 -24.812 38.505 1.00 52.66 84 LEU A C 1
ATOM 667 O O . LEU A 1 84 ? -25.584 -24.772 38.651 1.00 52.66 84 LEU A O 1
ATOM 671 N N . LYS A 1 85 ? -23.585 -23.823 38.960 1.00 42.47 85 LYS A N 1
ATOM 672 C CA . LYS A 1 85 ? -24.126 -22.657 39.685 1.00 42.47 85 LYS A CA 1
ATOM 673 C C . LYS A 1 85 ? -24.748 -21.589 38.780 1.00 42.47 85 LYS A C 1
ATOM 675 O O . LYS A 1 85 ? -25.421 -20.703 39.291 1.00 42.47 85 LYS A O 1
ATOM 680 N N . ARG A 1 86 ? -24.530 -21.640 37.460 1.00 45.78 86 ARG A N 1
ATOM 681 C CA . ARG A 1 86 ? -24.984 -20.593 36.522 1.00 45.78 86 ARG A CA 1
ATOM 682 C C . ARG A 1 86 ? -26.141 -20.995 35.611 1.00 45.78 86 ARG A C 1
ATOM 684 O O . ARG A 1 86 ? -26.673 -20.138 34.922 1.00 45.78 86 ARG A O 1
ATOM 691 N N . VAL A 1 87 ? -26.538 -22.266 35.621 1.00 44.44 87 VAL A N 1
ATOM 692 C CA . VAL A 1 87 ? -27.557 -22.809 34.705 1.00 44.44 87 VAL A CA 1
ATOM 693 C C . VAL A 1 87 ? -28.989 -22.379 35.070 1.00 44.44 87 VAL A C 1
ATOM 695 O O . VAL A 1 87 ? -29.885 -22.505 34.249 1.00 44.44 87 VAL A O 1
ATOM 698 N N . LYS A 1 88 ? -29.243 -21.801 36.252 1.00 39.88 88 LYS A N 1
ATOM 699 C CA . LYS A 1 88 ? -30.619 -21.467 36.673 1.00 39.88 88 LYS A CA 1
ATOM 700 C C . LYS A 1 88 ? -31.203 -20.148 36.140 1.00 39.88 88 LYS A C 1
ATOM 702 O O . LYS A 1 88 ? -32.371 -19.901 36.400 1.00 39.88 88 LYS A O 1
ATOM 707 N N . THR A 1 89 ? -30.456 -19.309 35.417 1.00 43.66 89 THR A N 1
ATOM 708 C CA . THR A 1 89 ? -30.933 -17.952 35.051 1.00 43.66 89 THR A CA 1
ATOM 709 C C . THR A 1 89 ? -31.017 -17.637 33.558 1.00 43.66 89 THR A C 1
ATOM 711 O O . THR A 1 89 ? -31.403 -16.526 33.222 1.00 43.66 89 THR A O 1
ATOM 714 N N . GLU A 1 90 ? -30.697 -18.560 32.651 1.00 40.38 90 GLU A N 1
ATOM 715 C CA . GLU A 1 90 ? -30.772 -18.288 31.205 1.00 40.38 90 GLU A CA 1
ATOM 716 C C . GLU A 1 90 ? -31.651 -19.331 30.510 1.00 40.38 90 GLU A C 1
ATOM 718 O O . GLU A 1 90 ? -31.172 -20.303 29.935 1.00 40.38 90 GLU A O 1
ATOM 723 N N . LEU A 1 91 ? -32.963 -19.117 30.593 1.00 44.69 91 LEU A N 1
ATOM 724 C CA . LEU A 1 91 ? -33.941 -19.677 29.666 1.00 44.69 91 LEU A CA 1
ATOM 725 C C . LEU A 1 91 ? -34.651 -18.507 28.972 1.00 44.69 91 LEU A C 1
ATOM 727 O O . LEU A 1 91 ? -35.144 -17.592 29.629 1.00 44.69 91 LEU A O 1
ATOM 731 N N . SER A 1 92 ? -34.698 -18.596 27.641 1.00 41.09 92 SER A N 1
ATOM 732 C CA . SER A 1 92 ? -35.311 -17.701 26.643 1.00 41.09 92 SER A CA 1
ATOM 733 C C . SER A 1 92 ? -34.497 -16.480 26.175 1.00 41.09 92 SER A C 1
ATOM 735 O O . SER A 1 92 ? -34.583 -15.387 26.724 1.00 41.09 92 SER A O 1
ATOM 737 N N . TYR A 1 93 ? -33.759 -16.658 25.070 1.00 34.56 93 TYR A N 1
ATOM 738 C CA . TYR A 1 93 ? -33.761 -15.690 23.963 1.00 34.56 93 TYR A CA 1
ATOM 739 C C . TYR A 1 93 ? -33.262 -16.355 22.666 1.00 34.56 93 TYR A C 1
ATOM 741 O O . TYR A 1 93 ? -32.058 -16.403 22.406 1.00 34.56 93 TYR A O 1
ATOM 749 N N . ASP A 1 94 ? -34.187 -16.856 21.843 1.00 49.53 94 ASP A N 1
ATOM 750 C CA . ASP A 1 94 ? -33.914 -17.222 20.447 1.00 49.53 94 ASP A CA 1
ATOM 751 C C . ASP A 1 94 ? -33.824 -15.939 19.607 1.00 49.53 94 ASP A C 1
ATOM 753 O O . ASP A 1 94 ? -34.813 -15.419 19.093 1.00 49.53 94 ASP A O 1
ATOM 757 N N . GLY A 1 95 ? -32.622 -15.365 19.529 1.00 48.47 95 GLY A N 1
ATOM 758 C CA . GLY A 1 95 ? -32.340 -14.210 18.674 1.00 48.47 95 GLY A CA 1
ATOM 759 C C . GLY A 1 95 ? -32.040 -14.633 17.227 1.00 48.47 95 GLY A C 1
ATOM 760 O O . GLY A 1 95 ? -31.367 -15.645 17.023 1.00 48.47 95 GLY A O 1
ATOM 761 N N . PRO A 1 96 ? -32.467 -13.861 16.207 1.00 45.53 96 PRO A N 1
ATOM 762 C CA . PRO A 1 96 ? -32.279 -14.234 14.808 1.00 45.53 96 PRO A CA 1
ATOM 763 C C . PRO A 1 96 ? -30.793 -14.282 14.422 1.00 45.53 96 PRO A C 1
ATOM 765 O O . PRO A 1 96 ? -29.983 -13.463 14.873 1.00 45.53 96 PRO A O 1
ATOM 768 N N . MET A 1 97 ? -30.446 -15.242 13.554 1.00 44.09 97 MET A N 1
ATOM 769 C CA . MET A 1 97 ? -29.109 -15.437 12.987 1.00 44.09 97 MET A CA 1
ATOM 770 C C . MET A 1 97 ? -28.606 -14.125 12.376 1.00 44.09 97 MET A C 1
ATOM 772 O O . MET A 1 97 ? -29.083 -13.661 11.342 1.00 44.09 97 MET A O 1
ATOM 776 N N . ARG A 1 98 ? -27.649 -13.485 13.051 1.00 51.91 98 ARG A N 1
ATOM 777 C CA . ARG A 1 98 ? -27.128 -12.187 12.631 1.00 51.91 98 ARG A CA 1
ATOM 778 C C . ARG A 1 98 ? -26.198 -12.391 11.440 1.00 51.91 98 ARG A C 1
ATOM 780 O O . ARG A 1 98 ? -25.113 -12.953 11.591 1.00 51.91 98 ARG A O 1
ATOM 787 N N . GLU A 1 99 ? -26.619 -11.906 10.279 1.00 45.12 99 GLU A N 1
ATOM 788 C CA . GLU A 1 99 ? -25.800 -11.817 9.072 1.00 45.12 99 GLU A CA 1
ATOM 789 C C . GLU A 1 99 ? -24.419 -11.233 9.422 1.00 45.12 99 GLU A C 1
ATOM 791 O O . GLU A 1 99 ? -24.310 -10.160 10.034 1.00 45.12 99 GLU A O 1
ATOM 796 N N . ARG A 1 100 ? -23.346 -11.965 9.091 1.00 50.47 100 ARG A N 1
ATOM 797 C CA . ARG A 1 100 ? -21.963 -11.507 9.283 1.00 50.47 100 ARG A CA 1
ATOM 798 C C . ARG A 1 100 ? -21.763 -10.250 8.438 1.00 50.47 100 ARG A C 1
ATOM 800 O O . ARG A 1 100 ? -21.419 -10.338 7.263 1.00 50.47 100 ARG A O 1
ATOM 807 N N . ARG A 1 101 ? -21.930 -9.068 9.037 1.00 54.19 101 ARG A N 1
ATOM 808 C CA . ARG A 1 101 ? -21.466 -7.812 8.434 1.00 54.19 101 ARG A CA 1
ATOM 809 C C . ARG A 1 101 ? -19.987 -7.999 8.102 1.00 54.19 101 ARG A C 1
ATOM 811 O O . ARG A 1 101 ? -19.193 -8.240 9.016 1.00 54.19 101 ARG A O 1
ATOM 818 N N . LYS A 1 102 ? -19.631 -7.959 6.811 1.00 48.66 102 LYS A N 1
ATOM 819 C CA . LYS A 1 102 ? -18.232 -8.020 6.370 1.00 48.66 102 LYS A CA 1
ATOM 820 C C . LYS A 1 102 ? -17.478 -6.944 7.147 1.00 48.66 102 LYS A C 1
ATOM 822 O O . LYS A 1 102 ? -17.892 -5.785 7.161 1.00 48.66 102 LYS A O 1
ATOM 827 N N . ALA A 1 103 ? -16.451 -7.361 7.885 1.00 58.44 103 ALA A N 1
ATOM 828 C CA . ALA A 1 103 ? -15.639 -6.431 8.650 1.00 58.44 103 ALA A CA 1
ATOM 829 C C . ALA A 1 103 ? -15.082 -5.363 7.693 1.00 58.44 103 ALA A C 1
ATOM 831 O O . ALA A 1 103 ? -14.793 -5.694 6.539 1.00 58.44 103 ALA A O 1
ATOM 832 N N . PRO A 1 104 ? -14.952 -4.101 8.135 1.00 64.62 104 PRO A N 1
ATOM 833 C CA . PRO A 1 104 ? -14.286 -3.090 7.327 1.00 64.62 104 PRO A CA 1
ATOM 834 C C . PRO A 1 104 ? -12.899 -3.613 6.935 1.00 64.62 104 PRO A C 1
ATOM 836 O O . PRO A 1 104 ? -12.176 -4.134 7.786 1.00 64.62 104 PRO A O 1
ATOM 839 N N . VAL A 1 105 ? -12.579 -3.528 5.640 1.00 73.31 105 VAL A N 1
ATOM 840 C CA . VAL A 1 105 ? -11.322 -4.030 5.064 1.00 73.31 105 VAL A CA 1
ATOM 841 C C . VAL A 1 105 ? -10.157 -3.433 5.846 1.00 73.31 105 VAL A C 1
ATOM 843 O O . VAL A 1 105 ? -10.074 -2.208 5.978 1.00 73.31 105 VAL A O 1
ATOM 846 N N . SER A 1 106 ? -9.290 -4.290 6.391 1.00 84.69 106 SER A N 1
ATOM 847 C CA . SER A 1 106 ? -8.162 -3.827 7.199 1.00 84.69 106 SER A CA 1
ATOM 848 C C . SER A 1 106 ? -7.196 -3.003 6.346 1.00 84.69 106 SER A C 1
ATOM 850 O O . SER A 1 106 ? -7.117 -3.176 5.128 1.00 84.69 106 SER A O 1
ATOM 852 N N . ILE A 1 107 ? -6.431 -2.112 6.981 1.00 86.94 107 ILE A N 1
ATOM 853 C CA . ILE A 1 107 ? -5.415 -1.321 6.275 1.00 86.94 107 ILE A CA 1
ATOM 854 C C . ILE A 1 107 ? -4.426 -2.229 5.533 1.00 86.94 107 ILE A C 1
ATOM 856 O O . ILE A 1 107 ? -4.110 -1.969 4.381 1.00 86.94 107 ILE A O 1
ATOM 860 N N . LEU A 1 108 ? -4.038 -3.360 6.134 1.00 88.44 108 LEU A N 1
ATOM 861 C CA . LEU A 1 108 ? -3.159 -4.349 5.510 1.00 88.44 108 LEU A CA 1
ATOM 862 C C . LEU A 1 108 ? -3.805 -5.017 4.294 1.00 88.44 108 LEU A C 1
ATOM 864 O O . LEU A 1 108 ? -3.138 -5.223 3.286 1.00 88.44 108 LEU A O 1
ATOM 868 N N . GLN A 1 109 ? -5.099 -5.343 4.361 1.00 86.56 109 GLN A N 1
ATOM 869 C CA . GLN A 1 109 ? -5.824 -5.898 3.216 1.00 86.56 109 GLN A CA 1
ATOM 870 C C . GLN A 1 109 ? -5.930 -4.887 2.073 1.00 86.56 109 GLN A C 1
ATOM 872 O O . GLN A 1 109 ? -5.769 -5.269 0.917 1.00 86.56 109 GLN A O 1
ATOM 877 N N . ARG A 1 110 ? -6.148 -3.608 2.394 1.00 88.00 110 ARG A N 1
ATOM 878 C CA . ARG A 1 110 ? -6.188 -2.528 1.405 1.00 88.00 110 ARG A CA 1
ATOM 879 C C . ARG A 1 110 ? -4.823 -2.305 0.769 1.00 88.00 110 ARG A C 1
ATOM 881 O O . ARG A 1 110 ? -4.716 -2.400 -0.441 1.00 88.00 110 ARG A O 1
ATOM 888 N N . VAL A 1 111 ? -3.780 -2.126 1.579 1.00 93.62 111 VAL A N 1
ATOM 889 C CA . VAL A 1 111 ? -2.390 -1.998 1.117 1.00 93.62 111 VAL A CA 1
ATOM 890 C C . VAL A 1 111 ? -2.006 -3.183 0.234 1.00 93.62 111 VAL A C 1
ATOM 892 O O . VAL A 1 111 ? -1.462 -2.989 -0.843 1.00 93.62 111 VAL A O 1
ATOM 895 N N . LYS A 1 112 ? -2.340 -4.414 0.639 1.00 93.38 112 LYS A N 1
ATOM 896 C CA . LYS A 1 112 ? -2.066 -5.618 -0.155 1.00 93.38 112 LYS A CA 1
ATOM 897 C C . LYS A 1 112 ? -2.803 -5.624 -1.497 1.00 93.38 112 LYS A C 1
ATOM 899 O O . LYS A 1 112 ? -2.231 -6.077 -2.484 1.00 93.38 112 LYS A O 1
ATOM 904 N N . ALA A 1 113 ? -4.062 -5.191 -1.527 1.00 91.75 113 ALA A N 1
ATOM 905 C CA . ALA A 1 113 ? -4.841 -5.107 -2.759 1.00 91.75 113 ALA A CA 1
ATOM 906 C C . ALA A 1 113 ? -4.278 -4.025 -3.693 1.00 91.75 113 ALA A C 1
ATOM 908 O O . ALA A 1 113 ? -3.967 -4.324 -4.843 1.00 91.75 113 ALA A O 1
ATOM 909 N N . GLU A 1 114 ? -4.055 -2.818 -3.172 1.00 95.00 114 GLU A N 1
ATOM 910 C CA . GLU A 1 114 ? -3.506 -1.692 -3.935 1.00 95.00 114 GLU A CA 1
ATOM 911 C C . GLU A 1 114 ? -2.084 -1.969 -4.430 1.00 95.00 114 GLU A C 1
ATOM 913 O O . GLU A 1 114 ? -1.749 -1.607 -5.551 1.00 95.00 114 GLU A O 1
ATOM 918 N N . TYR A 1 115 ? -1.253 -2.667 -3.650 1.00 96.44 115 TYR A N 1
ATOM 919 C CA . TYR A 1 115 ? 0.120 -2.983 -4.047 1.00 96.44 115 TYR A CA 1
ATOM 920 C C . TYR A 1 115 ? 0.176 -3.880 -5.288 1.00 96.44 115 TYR A C 1
ATOM 922 O O . TYR A 1 115 ? 1.025 -3.679 -6.152 1.00 96.44 115 TYR A O 1
ATOM 930 N N . LYS A 1 116 ? -0.751 -4.838 -5.417 1.00 95.31 116 LYS A N 1
ATOM 931 C CA . LYS A 1 116 ? -0.855 -5.664 -6.630 1.00 95.31 116 LYS A CA 1
ATOM 932 C C . LYS A 1 116 ? -1.200 -4.813 -7.850 1.00 95.31 116 LYS A C 1
ATOM 934 O O . LYS A 1 116 ? -0.502 -4.882 -8.852 1.00 95.31 116 LYS A O 1
ATOM 939 N N . VAL A 1 117 ? -2.220 -3.963 -7.722 1.00 95.69 117 VAL A N 1
ATOM 940 C CA . VAL A 1 117 ? -2.661 -3.063 -8.800 1.00 95.69 117 VAL A CA 1
ATOM 941 C C . VAL A 1 117 ? -1.549 -2.087 -9.198 1.00 95.69 117 VAL A C 1
ATOM 943 O O . VAL A 1 117 ? -1.341 -1.845 -10.383 1.00 95.69 117 VAL A O 1
ATOM 946 N N . PHE A 1 118 ? -0.808 -1.558 -8.222 1.00 97.19 118 PHE A N 1
ATOM 947 C CA . PHE A 1 118 ? 0.361 -0.705 -8.439 1.00 97.19 118 PHE A CA 1
ATOM 948 C C . PHE A 1 118 ? 1.433 -1.399 -9.289 1.00 97.19 118 PHE A C 1
ATOM 950 O O . PHE A 1 118 ? 1.886 -0.821 -10.276 1.00 97.19 118 PHE A O 1
ATOM 957 N N . LEU A 1 119 ? 1.814 -2.635 -8.944 1.00 95.88 119 LEU A N 1
ATOM 958 C CA . LEU A 1 119 ? 2.824 -3.383 -9.698 1.00 95.88 119 LEU A CA 1
ATOM 959 C C . LEU A 1 119 ? 2.385 -3.628 -11.146 1.00 95.88 119 LEU A C 1
ATOM 961 O O . LEU A 1 119 ? 3.173 -3.398 -12.065 1.00 95.88 119 LEU A O 1
ATOM 965 N N . ASP A 1 120 ? 1.130 -4.037 -11.346 1.00 95.06 120 ASP A N 1
ATOM 966 C CA . ASP A 1 120 ? 0.582 -4.323 -12.674 1.00 95.06 120 ASP A CA 1
ATOM 967 C C . ASP A 1 120 ? 0.531 -3.058 -13.543 1.00 95.06 120 ASP A C 1
ATOM 969 O O . ASP A 1 120 ? 0.956 -3.063 -14.701 1.00 95.06 120 ASP A O 1
ATOM 973 N N . ARG A 1 121 ? 0.066 -1.939 -12.976 1.00 96.31 121 ARG A N 1
ATOM 974 C CA . ARG A 1 121 ? -0.052 -0.661 -13.687 1.00 96.31 121 ARG A CA 1
ATOM 975 C C . ARG A 1 121 ? 1.310 -0.061 -14.026 1.00 96.31 121 ARG A C 1
ATOM 977 O O . ARG A 1 121 ? 1.499 0.378 -15.161 1.00 96.31 121 ARG A O 1
ATOM 984 N N . ARG A 1 122 ? 2.263 -0.089 -13.086 1.00 97.19 122 ARG A N 1
ATOM 985 C CA . ARG A 1 122 ? 3.635 0.371 -13.336 1.00 97.19 122 ARG A CA 1
ATOM 986 C C . ARG A 1 122 ? 4.275 -0.443 -14.456 1.00 97.19 122 ARG A C 1
ATOM 988 O O . ARG A 1 122 ? 4.780 0.136 -15.412 1.00 97.19 122 ARG A O 1
ATOM 995 N N . ARG A 1 123 ? 4.171 -1.776 -14.392 1.00 95.31 123 ARG A N 1
ATOM 996 C CA . ARG A 1 123 ? 4.725 -2.658 -15.427 1.00 95.31 123 ARG A CA 1
ATOM 997 C C . ARG A 1 123 ? 4.094 -2.410 -16.797 1.00 95.31 123 ARG A C 1
ATOM 999 O O . ARG A 1 123 ? 4.813 -2.386 -17.791 1.00 95.31 123 ARG A O 1
ATOM 1006 N N . ALA A 1 124 ? 2.781 -2.192 -16.861 1.00 95.75 124 ALA A N 1
ATOM 1007 C CA . ALA A 1 124 ? 2.099 -1.881 -18.116 1.00 95.75 124 ALA A CA 1
ATOM 1008 C C . ALA A 1 124 ? 2.619 -0.579 -18.756 1.00 95.75 124 ALA A C 1
ATOM 1010 O O . ALA A 1 124 ? 2.875 -0.551 -19.958 1.00 95.75 124 ALA A O 1
ATOM 1011 N N . GLN A 1 125 ? 2.819 0.481 -17.967 1.00 97.00 125 GLN A N 1
ATOM 1012 C CA . GLN A 1 125 ? 3.356 1.756 -18.461 1.00 97.00 125 GLN A CA 1
ATOM 1013 C C . GLN A 1 125 ? 4.835 1.650 -18.869 1.00 97.00 125 GLN A C 1
ATOM 1015 O O . GLN A 1 125 ? 5.222 2.161 -19.920 1.00 97.00 125 GLN A O 1
ATOM 1020 N N . GLU A 1 126 ? 5.659 0.955 -18.081 1.00 95.25 126 GLU A N 1
ATOM 1021 C CA . GLU A 1 126 ? 7.069 0.704 -18.410 1.00 95.25 126 GLU A CA 1
ATOM 1022 C C . GLU A 1 126 ? 7.202 -0.068 -19.734 1.00 95.25 126 GLU A C 1
ATOM 1024 O O . GLU A 1 126 ? 7.988 0.323 -20.597 1.00 95.25 126 GLU A O 1
ATOM 1029 N N . LEU A 1 127 ? 6.387 -1.110 -19.945 1.00 94.94 127 LEU A N 1
ATOM 1030 C CA . LEU A 1 127 ? 6.365 -1.859 -21.206 1.00 94.94 127 LEU A CA 1
ATOM 1031 C C . LEU A 1 127 ? 5.911 -0.998 -22.388 1.00 94.94 127 LEU A C 1
ATOM 1033 O O . LEU A 1 127 ? 6.513 -1.083 -23.454 1.00 94.94 127 LEU A O 1
ATOM 1037 N N . GLN A 1 128 ? 4.924 -0.115 -22.205 1.00 95.38 128 GLN A N 1
ATOM 1038 C CA . GLN A 1 128 ? 4.526 0.831 -23.255 1.00 95.38 128 GLN A CA 1
ATOM 1039 C C . GLN A 1 128 ? 5.683 1.747 -23.677 1.00 95.38 128 GLN A C 1
ATOM 1041 O O . GLN A 1 128 ? 5.877 1.970 -24.872 1.00 95.38 128 GLN A O 1
ATOM 1046 N N . ILE A 1 129 ? 6.473 2.258 -22.725 1.00 95.56 129 ILE A N 1
ATOM 1047 C CA . ILE A 1 129 ? 7.660 3.078 -23.023 1.00 95.56 129 ILE A CA 1
ATOM 1048 C C . ILE A 1 129 ? 8.680 2.264 -23.821 1.00 95.56 129 ILE A C 1
ATOM 1050 O O . ILE A 1 129 ? 9.178 2.729 -24.849 1.00 95.56 129 ILE A O 1
ATOM 1054 N N . VAL A 1 130 ? 8.952 1.041 -23.366 1.00 94.62 130 VAL A N 1
ATOM 1055 C CA . VAL A 1 130 ? 9.909 0.134 -23.999 1.00 94.62 130 VAL A CA 1
ATOM 1056 C C . VAL A 1 130 ? 9.489 -0.199 -25.434 1.00 94.62 130 VAL A C 1
ATOM 1058 O O . VAL A 1 130 ? 10.270 -0.046 -26.374 1.00 94.62 130 VAL A O 1
ATOM 1061 N N . HIS A 1 131 ? 8.237 -0.604 -25.636 1.00 94.75 131 HIS A N 1
ATOM 1062 C CA . HIS A 1 131 ? 7.711 -0.940 -26.960 1.00 94.75 131 HIS A CA 1
ATOM 1063 C C . HIS A 1 131 ? 7.720 0.265 -27.901 1.00 94.75 131 HIS A C 1
ATOM 1065 O O . HIS A 1 131 ? 8.042 0.118 -29.076 1.00 94.75 131 HIS A O 1
ATOM 1071 N N . ARG A 1 132 ? 7.440 1.463 -27.378 1.00 94.81 132 ARG A N 1
ATOM 1072 C CA . ARG A 1 132 ? 7.455 2.710 -28.149 1.00 94.81 132 ARG A CA 1
ATOM 1073 C C . ARG A 1 132 ? 8.857 3.126 -28.600 1.00 94.81 132 ARG A C 1
ATOM 1075 O O . ARG A 1 132 ? 8.984 3.622 -29.712 1.00 94.81 132 ARG A O 1
ATOM 1082 N N . CYS A 1 133 ? 9.894 2.959 -27.771 1.00 91.88 133 CYS A N 1
ATOM 1083 C CA . CYS A 1 133 ? 11.260 3.327 -28.173 1.00 91.88 133 CYS A CA 1
ATOM 1084 C C . CYS A 1 133 ? 11.810 2.404 -29.265 1.00 91.88 133 CYS A C 1
ATOM 1086 O O . CYS A 1 133 ? 12.578 2.842 -30.116 1.00 91.88 133 CYS A O 1
ATOM 1088 N N . GLY A 1 134 ? 11.495 1.104 -29.195 1.00 88.88 134 GLY A N 1
ATOM 1089 C CA . GLY A 1 134 ? 12.042 0.086 -30.103 1.00 88.88 134 GLY A CA 1
ATOM 1090 C C . GLY A 1 134 ? 13.557 -0.146 -29.973 1.00 88.88 134 GLY A C 1
ATOM 1091 O O . GLY A 1 134 ? 14.117 -0.984 -30.670 1.00 88.88 134 GLY A O 1
ATOM 1092 N N . CYS A 1 135 ? 14.225 0.569 -29.065 1.00 91.69 135 CYS A N 1
ATOM 1093 C CA . CYS A 1 135 ? 15.675 0.586 -28.884 1.00 91.69 135 CYS A CA 1
ATOM 1094 C C . CYS A 1 135 ? 16.188 -0.433 -27.840 1.00 91.69 135 CYS A C 1
ATOM 1096 O O . CYS A 1 135 ? 17.394 -0.572 -27.629 1.00 91.69 135 CYS A O 1
ATOM 1098 N N . HIS A 1 136 ? 15.282 -1.145 -27.164 1.00 93.88 136 HIS A N 1
ATOM 1099 C CA . HIS A 1 136 ? 15.603 -2.052 -26.060 1.00 93.88 136 HIS A CA 1
ATOM 1100 C C . HIS A 1 136 ? 15.909 -3.472 -26.526 1.00 93.88 136 HIS A C 1
ATOM 1102 O O . HIS A 1 136 ? 15.299 -3.988 -27.460 1.00 93.88 136 HIS A O 1
ATOM 1108 N N . LYS A 1 137 ? 16.803 -4.157 -25.806 1.00 94.69 137 LYS A N 1
ATOM 1109 C CA . LYS A 1 137 ? 17.147 -5.557 -26.099 1.00 94.69 137 LYS A CA 1
ATOM 1110 C C . LYS A 1 137 ? 16.352 -6.495 -25.199 1.00 94.69 137 LYS A C 1
ATOM 1112 O O . LYS A 1 137 ? 16.520 -6.458 -23.982 1.00 94.69 137 LYS A O 1
ATOM 1117 N N . ARG A 1 138 ? 15.508 -7.344 -25.790 1.00 94.62 138 ARG A N 1
ATOM 1118 C CA . ARG A 1 138 ? 14.716 -8.342 -25.055 1.00 94.62 138 ARG A CA 1
ATOM 1119 C C . ARG A 1 138 ? 15.623 -9.398 -24.418 1.00 94.62 138 ARG A C 1
ATOM 1121 O O . ARG A 1 138 ? 16.505 -9.937 -25.083 1.00 94.62 138 ARG A O 1
ATOM 1128 N N . ILE A 1 139 ? 15.374 -9.713 -23.151 1.00 96.12 139 ILE A N 1
ATOM 1129 C CA . ILE A 1 139 ? 16.024 -10.804 -22.422 1.00 96.12 139 ILE A CA 1
ATOM 1130 C C . ILE A 1 139 ? 15.104 -12.035 -22.481 1.00 96.12 139 ILE A C 1
ATOM 1132 O O . ILE A 1 139 ? 13.925 -11.927 -22.134 1.00 96.12 139 ILE A O 1
ATOM 1136 N N . PRO A 1 140 ? 15.597 -13.209 -22.913 1.00 95.00 140 PRO A N 1
ATOM 1137 C CA . PRO A 1 140 ? 14.811 -14.439 -22.894 1.00 95.00 140 PRO A CA 1
ATOM 1138 C C . PRO A 1 140 ? 14.431 -14.849 -21.463 1.00 95.00 140 PRO A C 1
ATOM 1140 O O . PRO A 1 140 ? 15.303 -15.069 -20.626 1.00 95.00 140 PRO A O 1
ATOM 1143 N N . HIS A 1 141 ? 13.132 -14.987 -21.192 1.00 93.94 141 HIS A N 1
ATOM 1144 C CA . HIS A 1 141 ? 12.609 -15.499 -19.924 1.00 93.94 141 HIS A CA 1
ATOM 1145 C C . HIS A 1 141 ? 11.308 -16.289 -20.169 1.00 93.94 141 HIS A C 1
ATOM 1147 O O . HIS A 1 141 ? 10.526 -15.900 -21.040 1.00 93.94 141 HIS A O 1
ATOM 1153 N N . PRO A 1 142 ? 11.062 -17.399 -19.445 1.00 92.12 142 PRO A N 1
ATOM 1154 C CA . PRO A 1 142 ? 9.947 -18.308 -19.733 1.00 92.12 142 PRO A CA 1
ATOM 1155 C C . PRO A 1 142 ? 8.558 -17.723 -19.456 1.00 92.12 142 PRO A C 1
ATOM 1157 O O . PRO A 1 142 ? 7.606 -18.064 -20.149 1.00 92.12 142 PRO A O 1
ATOM 1160 N N . THR A 1 143 ? 8.425 -16.862 -18.449 1.00 92.44 143 THR A N 1
ATOM 1161 C CA . THR A 1 143 ? 7.118 -16.356 -17.986 1.00 92.44 143 THR A CA 1
ATOM 1162 C C . THR A 1 143 ? 6.985 -14.845 -18.062 1.00 92.44 143 THR A C 1
ATOM 1164 O O . THR A 1 143 ? 5.905 -14.316 -17.823 1.00 92.44 143 THR A O 1
ATOM 1167 N N . GLU A 1 144 ? 8.073 -14.136 -18.354 1.00 90.12 144 GLU A N 1
ATOM 1168 C CA . GLU A 1 144 ? 8.113 -12.685 -18.225 1.00 90.12 144 GLU A CA 1
ATOM 1169 C C . GLU A 1 144 ? 8.703 -12.033 -19.463 1.00 90.12 144 GLU A C 1
ATOM 1171 O O . GLU A 1 144 ? 9.591 -12.570 -20.122 1.00 90.12 144 GLU A O 1
ATOM 1176 N N . GLU A 1 145 ? 8.214 -10.836 -19.754 1.00 93.12 145 GLU A N 1
ATOM 1177 C CA . GLU A 1 145 ? 8.776 -9.968 -20.772 1.00 93.12 145 GLU A CA 1
ATOM 1178 C C . GLU A 1 145 ? 9.776 -9.022 -20.099 1.00 93.12 145 GLU A C 1
ATOM 1180 O O . GLU A 1 145 ? 9.388 -8.157 -19.308 1.00 93.12 145 GLU A O 1
ATOM 1185 N N . LEU A 1 146 ? 11.068 -9.255 -20.346 1.00 94.19 146 LEU A N 1
ATOM 1186 C CA . LEU A 1 146 ? 12.184 -8.544 -19.723 1.00 94.19 146 LEU A CA 1
ATOM 1187 C C . LEU A 1 146 ? 13.057 -7.885 -20.792 1.00 94.19 146 LEU A C 1
ATOM 1189 O O . LEU A 1 146 ? 13.221 -8.421 -21.890 1.00 94.19 146 LEU A O 1
ATOM 1193 N N . TYR A 1 147 ? 13.650 -6.739 -20.459 1.00 94.31 147 TYR A N 1
ATOM 1194 C CA . TYR A 1 147 ? 14.452 -5.941 -21.382 1.00 94.31 147 TYR A CA 1
ATOM 1195 C C . TYR A 1 147 ? 15.680 -5.346 -20.699 1.00 94.31 147 TYR A C 1
ATOM 1197 O O . TYR A 1 147 ? 15.607 -4.885 -19.562 1.00 94.31 147 TYR A O 1
ATOM 1205 N N . ASN A 1 148 ? 16.787 -5.279 -21.435 1.00 94.12 148 ASN A N 1
ATOM 1206 C CA . ASN A 1 148 ? 17.866 -4.350 -21.132 1.00 94.12 148 ASN A CA 1
ATOM 1207 C C . ASN A 1 148 ? 17.437 -2.949 -21.574 1.00 94.12 148 ASN A C 1
ATOM 1209 O O . ASN A 1 148 ? 17.247 -2.686 -22.769 1.00 94.12 148 ASN A O 1
ATOM 1213 N N . ILE A 1 149 ? 17.252 -2.072 -20.590 1.00 93.25 149 ILE A N 1
ATOM 1214 C CA . ILE A 1 149 ? 16.783 -0.705 -20.796 1.00 93.25 149 ILE A CA 1
ATOM 1215 C C . ILE A 1 149 ? 17.881 0.135 -21.454 1.00 93.25 149 ILE A C 1
ATOM 1217 O O . ILE A 1 149 ? 19.056 0.025 -21.117 1.00 93.25 149 ILE A O 1
ATOM 1221 N N . HIS A 1 150 ? 17.477 0.958 -22.417 1.00 94.50 150 HIS A N 1
ATOM 1222 C CA . HIS A 1 150 ? 18.348 1.888 -23.119 1.00 94.50 150 HIS A CA 1
ATOM 1223 C C . HIS A 1 150 ? 18.337 3.223 -22.375 1.00 94.50 150 HIS A C 1
ATOM 1225 O O . HIS A 1 150 ? 17.299 3.631 -21.853 1.00 94.50 150 HIS A O 1
ATOM 1231 N N . GLU A 1 151 ? 19.473 3.913 -22.339 1.00 94.00 151 GLU A N 1
ATOM 1232 C CA . GLU A 1 151 ? 19.643 5.129 -21.537 1.00 94.00 151 GLU A CA 1
ATOM 1233 C C . GLU A 1 151 ? 18.636 6.236 -21.871 1.00 94.00 151 GLU A C 1
ATOM 1235 O O . GLU A 1 151 ? 18.152 6.928 -20.975 1.00 94.00 151 GLU A O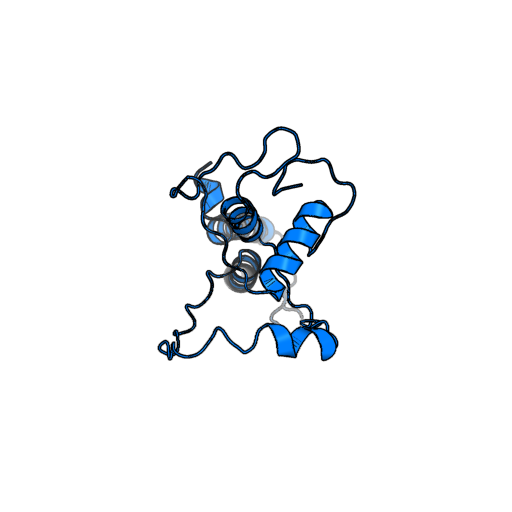 1
ATOM 1240 N N . SER A 1 152 ? 18.230 6.326 -23.140 1.00 93.69 152 SER A N 1
ATOM 1241 C CA . SER A 1 152 ? 17.281 7.332 -23.627 1.00 93.69 152 SER A CA 1
ATOM 1242 C C . SER A 1 152 ? 15.902 7.271 -22.967 1.00 93.69 152 SER A C 1
ATOM 1244 O O . SER A 1 152 ? 15.198 8.273 -22.979 1.00 93.69 152 SER A O 1
ATOM 1246 N N . THR A 1 153 ? 15.496 6.132 -22.394 1.00 95.69 153 THR A N 1
ATOM 1247 C CA . THR A 1 153 ? 14.182 5.987 -21.741 1.00 95.69 153 THR A CA 1
ATOM 1248 C C . THR A 1 153 ? 14.269 5.897 -20.221 1.00 95.69 153 THR A C 1
ATOM 1250 O O . THR A 1 153 ? 13.241 5.719 -19.568 1.00 95.69 153 THR A O 1
ATOM 1253 N N . ILE A 1 154 ? 15.469 5.978 -19.630 1.00 94.12 154 ILE A N 1
ATOM 1254 C CA . ILE A 1 154 ? 15.636 5.841 -18.175 1.00 94.12 154 ILE A CA 1
ATOM 1255 C C . ILE A 1 154 ? 14.819 6.908 -17.446 1.00 94.12 154 ILE A C 1
ATOM 1257 O O . ILE A 1 154 ? 14.131 6.585 -16.481 1.00 94.12 154 ILE A O 1
ATOM 1261 N N . SER A 1 155 ? 14.844 8.156 -17.925 1.00 96.19 155 SER A N 1
ATOM 1262 C CA . SER A 1 155 ? 14.081 9.244 -17.303 1.00 96.19 155 SER A CA 1
ATOM 1263 C C . SER A 1 155 ? 12.575 8.962 -17.306 1.00 96.19 155 SER A C 1
ATOM 1265 O O . SER A 1 155 ? 11.936 9.084 -16.264 1.00 96.19 155 SER A O 1
ATOM 1267 N N . ASP A 1 156 ? 12.023 8.489 -18.426 1.00 96.00 156 ASP A N 1
ATOM 1268 C CA . ASP A 1 156 ? 10.602 8.140 -18.533 1.00 96.00 156 ASP A CA 1
ATOM 1269 C C . ASP A 1 156 ? 10.209 7.005 -17.575 1.00 96.00 156 ASP A C 1
ATOM 1271 O O . ASP A 1 156 ? 9.193 7.095 -16.886 1.00 96.00 156 ASP A O 1
ATOM 1275 N N . ILE A 1 157 ? 11.029 5.953 -17.490 1.00 95.56 157 ILE A N 1
ATOM 1276 C CA . ILE A 1 157 ? 10.789 4.805 -16.600 1.00 95.56 157 ILE A CA 1
ATOM 1277 C C . ILE A 1 157 ? 10.853 5.232 -15.129 1.00 95.56 157 ILE A C 1
ATOM 1279 O O . ILE A 1 157 ? 9.992 4.862 -14.328 1.00 95.56 157 ILE A O 1
ATOM 1283 N N . VAL A 1 158 ? 11.843 6.051 -14.765 1.00 96.31 158 VAL A N 1
ATOM 1284 C CA . VAL A 1 158 ? 11.964 6.596 -13.406 1.00 96.31 158 VAL A CA 1
ATOM 1285 C C . VAL A 1 158 ? 10.758 7.474 -13.070 1.00 96.31 158 VAL A C 1
ATOM 1287 O O . VAL A 1 158 ? 10.184 7.322 -11.990 1.00 96.31 158 VAL A O 1
ATOM 1290 N N . ASN A 1 159 ? 10.323 8.332 -13.996 1.00 97.38 159 ASN A N 1
ATOM 1291 C CA . ASN A 1 159 ? 9.139 9.172 -13.818 1.00 97.38 159 ASN A CA 1
ATOM 1292 C C . ASN A 1 159 ? 7.881 8.328 -13.575 1.00 97.38 159 ASN A C 1
ATOM 1294 O O . ASN A 1 159 ? 7.150 8.597 -12.622 1.00 97.38 159 ASN A O 1
ATOM 1298 N N . VAL A 1 160 ? 7.664 7.270 -14.364 1.00 97.19 160 VAL A N 1
ATOM 1299 C CA . VAL A 1 160 ? 6.571 6.309 -14.143 1.00 97.19 160 VAL A CA 1
ATOM 1300 C C . VAL A 1 160 ? 6.650 5.704 -12.743 1.00 97.19 160 VAL A C 1
ATOM 1302 O O . VAL A 1 160 ? 5.664 5.735 -12.009 1.00 97.19 160 VAL A O 1
ATOM 1305 N N . SER A 1 161 ? 7.823 5.223 -12.320 1.00 95.44 161 SER A N 1
ATOM 1306 C CA . SER A 1 161 ? 7.975 4.628 -10.988 1.00 95.44 161 SER A CA 1
ATOM 1307 C C . SER A 1 161 ? 7.666 5.616 -9.860 1.00 95.44 161 SER A C 1
ATOM 1309 O O . SER A 1 161 ? 7.057 5.224 -8.861 1.00 95.44 161 SER A O 1
ATOM 1311 N N . ILE A 1 162 ? 8.064 6.883 -9.994 1.00 97.12 162 ILE A N 1
ATOM 1312 C CA . ILE A 1 162 ? 7.779 7.925 -8.997 1.00 97.12 162 ILE A CA 1
ATOM 1313 C C . ILE A 1 162 ? 6.276 8.211 -8.940 1.00 97.12 162 ILE A C 1
ATOM 1315 O O . ILE A 1 162 ? 5.683 8.143 -7.861 1.00 97.12 162 ILE A O 1
ATOM 1319 N N . LEU A 1 163 ? 5.654 8.498 -10.085 1.00 96.50 163 LEU A N 1
ATOM 1320 C CA . LEU A 1 163 ? 4.238 8.865 -10.161 1.00 96.50 163 LEU A CA 1
ATOM 1321 C C . LEU A 1 163 ? 3.337 7.738 -9.650 1.00 96.50 163 LEU A C 1
ATOM 1323 O O . LEU A 1 163 ? 2.443 7.973 -8.838 1.00 96.50 163 LEU A O 1
ATOM 1327 N N . GLU A 1 164 ? 3.621 6.502 -10.054 1.00 96.81 164 GLU A N 1
ATOM 1328 C CA . GLU A 1 164 ? 2.879 5.326 -9.609 1.00 96.81 164 GLU A CA 1
ATOM 1329 C C . GLU A 1 164 ? 3.042 5.060 -8.111 1.00 96.81 164 GLU A C 1
ATOM 1331 O O . GLU A 1 164 ? 2.076 4.684 -7.443 1.00 96.81 164 GLU A O 1
ATOM 1336 N N . SER A 1 165 ? 4.233 5.304 -7.553 1.00 95.62 165 SER A N 1
ATOM 1337 C CA . SER A 1 165 ? 4.462 5.167 -6.111 1.00 95.62 165 SER A CA 1
ATOM 1338 C C . SER A 1 165 ? 3.650 6.196 -5.325 1.00 95.62 165 SER A C 1
ATOM 1340 O O . SER A 1 165 ? 3.006 5.846 -4.337 1.00 95.62 165 SER A O 1
ATOM 1342 N N . LEU A 1 166 ? 3.632 7.455 -5.777 1.00 94.62 166 LEU A N 1
ATOM 1343 C CA . LEU A 1 166 ? 2.812 8.503 -5.165 1.00 94.62 166 LEU A CA 1
ATOM 1344 C C . LEU A 1 166 ? 1.323 8.148 -5.227 1.00 94.62 166 LEU A C 1
ATOM 1346 O O . LEU A 1 166 ? 0.625 8.244 -4.220 1.00 94.62 166 LEU A O 1
ATOM 1350 N N . GLU A 1 167 ? 0.846 7.679 -6.378 1.00 94.62 167 GLU A N 1
ATOM 1351 C CA . GLU A 1 167 ? -0.547 7.268 -6.559 1.00 94.62 167 GLU A CA 1
ATOM 1352 C C . GLU A 1 167 ? -0.918 6.068 -5.675 1.00 94.62 167 GLU A C 1
ATOM 1354 O O . GLU A 1 167 ? -2.005 6.030 -5.096 1.00 94.62 167 GLU A O 1
ATOM 1359 N N . PHE A 1 168 ? -0.010 5.102 -5.516 1.00 95.56 168 PHE A N 1
ATOM 1360 C CA . PHE A 1 168 ? -0.184 3.997 -4.576 1.00 95.56 168 PHE A CA 1
ATOM 1361 C C . PHE A 1 168 ? -0.395 4.506 -3.147 1.00 95.56 168 PHE A C 1
ATOM 1363 O O . PHE A 1 168 ? -1.339 4.071 -2.487 1.00 95.56 168 PHE A O 1
ATOM 1370 N N . PHE A 1 169 ? 0.430 5.445 -2.669 1.00 94.06 169 PHE A N 1
ATOM 1371 C CA . PHE A 1 169 ? 0.280 5.981 -1.314 1.00 94.06 169 PHE A CA 1
ATOM 1372 C C . PHE A 1 169 ? -1.066 6.680 -1.119 1.00 94.06 169 PHE A C 1
ATOM 1374 O O . PHE A 1 169 ? -1.734 6.430 -0.114 1.00 94.06 169 PHE A O 1
ATOM 1381 N N . LYS A 1 170 ? -1.508 7.479 -2.094 1.00 91.56 170 LYS A N 1
ATOM 1382 C CA . LYS A 1 170 ? -2.813 8.153 -2.047 1.00 91.56 170 LYS A CA 1
ATOM 1383 C C . LYS A 1 170 ? -3.971 7.158 -1.941 1.00 91.56 170 LYS A C 1
ATOM 1385 O O . LYS A 1 170 ? -4.836 7.288 -1.078 1.00 91.56 170 LYS A O 1
ATOM 1390 N N . ARG A 1 171 ? -3.956 6.103 -2.762 1.00 90.62 171 ARG A N 1
ATOM 1391 C CA . ARG A 1 171 ? -5.017 5.077 -2.784 1.00 90.62 171 ARG A CA 1
ATOM 1392 C C . ARG A 1 171 ? -5.002 4.158 -1.571 1.00 90.62 171 ARG A C 1
ATOM 1394 O O . ARG A 1 171 ? -6.055 3.821 -1.026 1.00 90.62 171 ARG A O 1
ATOM 1401 N N . ALA A 1 172 ? -3.815 3.749 -1.137 1.00 91.94 172 ALA A N 1
ATOM 1402 C CA . ALA A 1 172 ? -3.656 2.878 0.018 1.00 91.94 172 ALA A CA 1
ATOM 1403 C C . ALA A 1 172 ? -4.001 3.607 1.328 1.00 91.94 172 ALA A C 1
ATOM 1405 O O . ALA A 1 172 ? -4.552 2.987 2.246 1.00 91.94 172 ALA A O 1
ATOM 1406 N N . PHE A 1 173 ? -3.743 4.919 1.397 1.00 91.38 173 PHE A N 1
ATOM 1407 C CA . PHE A 1 173 ? -3.902 5.741 2.596 1.00 91.38 173 PHE A CA 1
ATOM 1408 C C . PHE A 1 173 ? -4.694 7.040 2.335 1.00 91.38 173 PHE A C 1
ATOM 1410 O O . PHE A 1 173 ? -4.183 8.131 2.578 1.00 91.38 173 PHE A O 1
ATOM 1417 N N . PRO A 1 174 ? -5.981 6.966 1.953 1.00 82.69 174 PRO A N 1
ATOM 1418 C CA . PRO A 1 174 ? -6.771 8.149 1.580 1.00 82.69 174 PRO A CA 1
ATOM 1419 C C . PRO A 1 174 ? -6.992 9.141 2.735 1.00 82.69 174 PRO A C 1
ATOM 1421 O O . PRO A 1 174 ? -7.308 10.302 2.515 1.00 82.69 174 PRO A O 1
ATOM 1424 N N . ALA A 1 175 ? -6.817 8.704 3.985 1.00 80.25 175 ALA A N 1
ATOM 1425 C CA . ALA A 1 175 ? -6.907 9.580 5.152 1.00 80.25 175 ALA A CA 1
ATOM 1426 C C . ALA A 1 175 ? -5.670 10.483 5.341 1.00 80.25 175 ALA A C 1
ATOM 1428 O O . ALA A 1 175 ? -5.731 11.417 6.131 1.00 80.25 175 ALA A O 1
ATOM 1429 N N . VAL A 1 176 ? -4.553 10.204 4.657 1.00 75.19 176 VAL A N 1
ATOM 1430 C CA . VAL A 1 176 ? -3.317 11.003 4.755 1.00 75.19 176 VAL A CA 1
ATOM 1431 C C . VAL A 1 176 ? -3.434 12.317 3.979 1.00 75.19 176 VAL A C 1
ATOM 1433 O O . VAL A 1 176 ? -2.788 13.284 4.349 1.00 75.19 176 VAL A O 1
ATOM 1436 N N . GLU A 1 177 ? -4.303 12.394 2.969 1.00 64.06 177 GLU A N 1
ATOM 1437 C CA . GLU A 1 177 ? -4.561 13.636 2.219 1.00 64.06 177 GLU A CA 1
ATOM 1438 C C . GLU A 1 177 ? -5.410 14.658 2.997 1.00 64.06 177 GLU A C 1
ATOM 1440 O O . GLU A 1 177 ? -5.569 15.790 2.554 1.00 64.06 177 GLU A O 1
ATOM 1445 N N . GLN A 1 178 ? -5.980 14.261 4.140 1.00 62.22 178 GLN A N 1
ATOM 1446 C CA . GLN A 1 178 ? -6.854 15.097 4.975 1.00 62.22 178 GLN A CA 1
ATOM 1447 C C . GLN A 1 178 ? -6.142 15.680 6.212 1.00 62.22 178 GLN A C 1
ATOM 1449 O O . GLN A 1 178 ? -6.806 16.275 7.064 1.00 62.22 178 GLN A O 1
ATOM 1454 N N . LEU A 1 179 ? -4.828 15.465 6.335 1.00 50.88 179 LEU A N 1
ATOM 1455 C CA . LEU A 1 179 ? -3.959 15.999 7.393 1.00 50.88 179 LEU A CA 1
ATOM 1456 C C . LEU A 1 179 ? -3.223 17.247 6.905 1.00 50.88 179 LEU A C 1
ATOM 1458 O O . LEU A 1 179 ? -3.074 18.168 7.736 1.00 50.88 179 LEU A O 1
#

Radius of gyration: 25.56 Å; chains: 1; bounding box: 55×44×70 Å

InterPro domains:
  IPR001628 Zinc finger, nuclear hormone receptor-type [PF00105] (1-68)
  IPR001628 Zinc finger, nuclear hormone receptor-type [PR00047] (1-17)
  IPR001628 Zinc finger, nuclear hormone receptor-type [PR00047] (17-32)
  IPR001628 Zinc finger, nuclear hormone receptor-type [PR00047] (51-59)
  IPR001628 Zinc finger, nuclear hormone receptor-type [PR00047] (59-67)
  IPR001628 Zinc finger, nuclear hormone receptor-type [PS00031] (1-27)
  IPR001628 Zinc finger, nuclear hormone receptor-type [PS51030] (1-74)
  IPR001628 Zinc finger, nuclear hormone receptor-type [SM00399] (1-70)
  IPR013088 Zinc finger, NHR/GATA-type [G3DSA:3.30.50.10] (1-96)

Sequence (179 aa):
CLVCSTPITTTHFGMDTCRACSSFFKRTRTTGRHYPCRQGDRQCVTFKDGKFMCRRCRFDKCLAVGLEYDGPMRIRKKSTVTLLKRVKTELSYDGPMRERRKAPVSILQRVKAEYKVFLDRRRAQELQIVHRCGCHKRIPHPTEELYNIHESTISDIVNVSILESLEFFKRAFPAVEQL

Organism: NCBI:txid1538716

Secondary structure (DSSP, 8-state):
-TTT----SS-BTTBS--HHHHHHHHHHHHHTPPPPPSSSSS-----BTTB-S-HHHHHHHHHHTT----S--------GGGTTTTTTS------------PPPPPHHHHHHHHHHHHHHHHHHHHHHHHHHH--PEEEP-SS--EEE--GGGHHHHHHHHHHHHHHHHHHH-TTGGG-